Protein AF-A0A978SH98-F1 (afdb_monomer)

Mean predicted aligned error: 16.91 Å

Secondary structure (DSSP, 8-state):
--HHHHHHHHHHHHHHHHHHHHHHHHHS--S-GGG---TTHHHHHHHHHHHHHHHHHHS--SSHHHHHHHHTTSS-TTTTTTTGGG----TT---HHHHHHHHHHHHH-

Structure (mmCIF, N/CA/C/O backbone):
data_AF-A0A978SH98-F1
#
_entry.id   AF-A0A978SH98-F1
#
loop_
_atom_site.group_PDB
_atom_site.id
_atom_site.type_symbol
_atom_site.label_atom_id
_atom_site.label_alt_id
_atom_site.label_comp_id
_atom_site.label_asym_id
_atom_site.label_entity_id
_atom_site.label_seq_id
_atom_site.pdbx_PDB_ins_code
_atom_site.Cartn_x
_atom_site.Cartn_y
_atom_site.Cartn_z
_atom_site.occupancy
_atom_site.B_iso_or_equiv
_atom_site.auth_seq_id
_atom_site.auth_comp_id
_atom_site.auth_asym_id
_atom_site.auth_atom_id
_atom_site.pdbx_PDB_model_num
ATOM 1 N N . MET A 1 1 ? 19.059 23.020 -58.016 1.00 49.31 1 MET A N 1
ATOM 2 C CA . MET A 1 1 ? 18.322 21.840 -57.500 1.00 49.31 1 MET A CA 1
ATOM 3 C C . MET A 1 1 ? 19.280 20.790 -56.897 1.00 49.31 1 MET A C 1
ATOM 5 O O . MET A 1 1 ? 19.252 19.637 -57.291 1.00 49.31 1 MET A O 1
ATOM 9 N N . ARG A 1 2 ? 20.168 21.173 -55.959 1.00 54.75 2 ARG A N 1
ATOM 10 C CA . ARG A 1 2 ? 21.171 20.260 -55.347 1.00 54.75 2 ARG A CA 1
ATOM 11 C C . ARG A 1 2 ? 21.029 20.087 -53.826 1.00 54.75 2 ARG A C 1
ATOM 13 O O . ARG A 1 2 ? 21.481 19.083 -53.295 1.00 54.75 2 ARG A O 1
ATOM 20 N N . PHE A 1 3 ? 20.334 20.996 -53.139 1.00 53.91 3 PHE A N 1
ATOM 21 C CA . PHE A 1 3 ? 20.172 20.947 -51.679 1.00 53.91 3 PHE A CA 1
ATOM 22 C C . PHE A 1 3 ? 19.143 19.906 -51.198 1.00 53.91 3 PHE A C 1
ATOM 24 O O . PHE A 1 3 ? 19.323 19.310 -50.143 1.00 53.91 3 PHE A O 1
ATOM 31 N N . ILE A 1 4 ? 18.110 19.602 -51.995 1.00 57.31 4 ILE A N 1
ATOM 32 C CA . ILE A 1 4 ? 17.057 18.636 -51.620 1.00 57.31 4 ILE A CA 1
ATOM 33 C C . ILE A 1 4 ? 17.591 17.192 -51.541 1.00 57.31 4 ILE A C 1
ATOM 35 O O . ILE A 1 4 ? 17.134 16.414 -50.705 1.00 57.31 4 ILE A O 1
ATOM 39 N N . ASN A 1 5 ? 18.603 16.841 -52.345 1.00 57.75 5 ASN A N 1
ATOM 40 C CA . ASN A 1 5 ? 19.195 15.497 -52.340 1.00 57.75 5 ASN A CA 1
ATOM 41 C C . ASN A 1 5 ? 20.092 15.218 -51.124 1.00 57.75 5 ASN A C 1
ATOM 43 O O . ASN A 1 5 ? 20.242 14.058 -50.758 1.00 57.75 5 ASN A O 1
ATOM 47 N N . ILE A 1 6 ? 20.637 16.250 -50.470 1.00 59.84 6 ILE A N 1
ATOM 48 C CA . ILE A 1 6 ? 21.432 16.120 -49.232 1.00 59.84 6 ILE A CA 1
ATOM 49 C C . ILE A 1 6 ? 20.534 16.017 -47.989 1.00 59.84 6 ILE A C 1
ATOM 51 O O . ILE A 1 6 ? 20.902 15.385 -47.004 1.00 59.84 6 ILE A O 1
ATOM 55 N N . LEU A 1 7 ? 19.313 16.555 -48.039 1.00 64.06 7 LEU A N 1
ATOM 56 C CA . LEU A 1 7 ? 18.376 16.513 -46.909 1.00 64.06 7 LEU A CA 1
ATOM 57 C C . LEU A 1 7 ? 17.820 15.106 -46.626 1.00 64.06 7 LEU A C 1
ATOM 59 O O . LEU A 1 7 ? 17.454 14.811 -45.490 1.00 64.06 7 LEU A O 1
ATOM 63 N N . ARG A 1 8 ? 17.756 14.224 -47.633 1.00 71.12 8 ARG A N 1
ATOM 64 C CA . ARG A 1 8 ? 17.293 12.833 -47.469 1.00 71.12 8 ARG A CA 1
ATOM 65 C C . ARG A 1 8 ? 18.250 11.960 -46.641 1.00 71.12 8 ARG A C 1
ATOM 67 O O . ARG A 1 8 ? 17.778 11.391 -45.659 1.00 71.12 8 ARG A O 1
ATOM 74 N N . PRO A 1 9 ? 19.557 11.864 -46.952 1.00 78.75 9 PRO A N 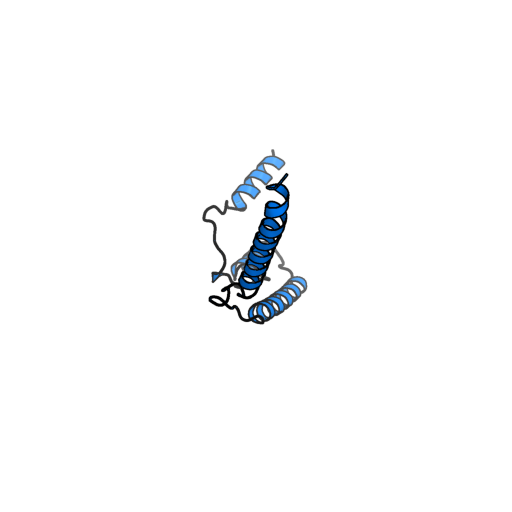1
ATOM 75 C CA . PRO A 1 9 ? 20.484 11.064 -46.150 1.00 78.75 9 PRO A CA 1
ATOM 76 C C . PRO A 1 9 ? 20.661 11.619 -44.730 1.00 78.75 9 PRO A C 1
ATOM 78 O O . PRO A 1 9 ? 20.731 10.842 -43.784 1.00 78.75 9 PRO A O 1
ATOM 81 N N . VAL A 1 10 ? 20.635 12.945 -44.547 1.00 85.06 10 VAL A N 1
ATOM 82 C CA . VAL A 1 10 ? 20.719 13.568 -43.212 1.00 85.06 10 VAL A CA 1
ATOM 83 C C . VAL A 1 10 ? 19.535 13.166 -42.326 1.00 85.06 10 VAL A C 1
ATOM 85 O O . VAL A 1 10 ? 19.728 12.827 -41.162 1.00 8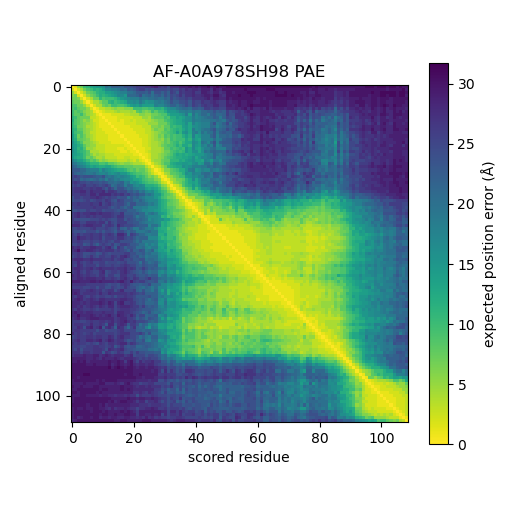5.06 10 VAL A O 1
ATOM 88 N N . ARG A 1 11 ? 18.311 13.127 -42.871 1.00 81.81 11 ARG A N 1
ATOM 89 C CA . ARG A 1 11 ? 17.131 12.655 -42.125 1.00 81.81 11 ARG A CA 1
ATOM 90 C C . ARG A 1 11 ? 17.256 11.191 -41.713 1.00 81.81 11 ARG A C 1
ATOM 92 O O . ARG A 1 11 ? 16.924 10.863 -40.581 1.00 81.81 11 ARG A O 1
ATOM 99 N N . VAL A 1 12 ? 17.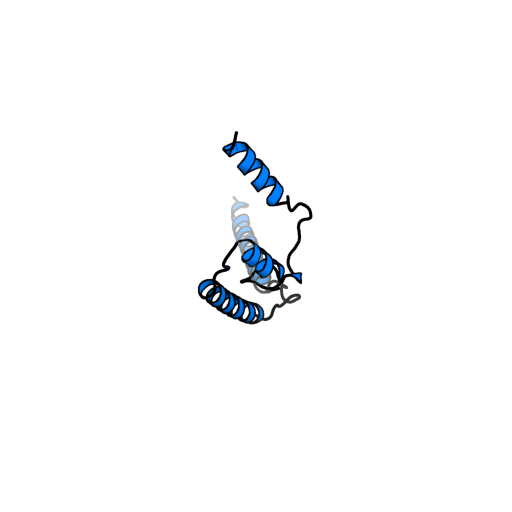754 10.331 -42.601 1.00 86.69 12 VAL A N 1
ATOM 100 C CA . VAL A 1 12 ? 17.963 8.906 -42.295 1.00 86.69 12 VAL A CA 1
ATOM 101 C C . VAL A 1 12 ? 18.996 8.731 -41.181 1.00 86.69 12 VAL A C 1
ATOM 103 O O . VAL A 1 12 ? 18.763 7.949 -40.264 1.00 86.69 12 VAL A O 1
ATOM 106 N N . LEU A 1 13 ? 20.088 9.502 -41.206 1.00 90.88 13 LEU A N 1
ATOM 107 C CA . LEU A 1 13 ? 21.103 9.476 -40.149 1.00 90.88 13 LEU A CA 1
ATOM 108 C C . LEU A 1 13 ? 20.544 9.918 -38.794 1.00 90.88 13 LEU A C 1
ATOM 110 O O . LEU A 1 13 ? 20.787 9.252 -37.793 1.00 90.88 13 LEU A O 1
ATOM 114 N N . ILE A 1 14 ? 19.758 10.997 -38.761 1.00 91.62 14 ILE A N 1
ATOM 115 C CA . ILE A 1 14 ? 19.129 11.481 -37.523 1.00 91.62 14 ILE A CA 1
ATOM 116 C C . ILE A 1 14 ? 18.169 10.428 -36.958 1.00 91.62 14 ILE A C 1
ATOM 118 O O . ILE A 1 14 ? 18.213 10.135 -35.766 1.00 91.62 14 ILE A O 1
ATOM 122 N N . VAL A 1 15 ? 17.334 9.823 -37.807 1.00 92.31 15 VAL A N 1
ATOM 123 C CA . VAL A 1 15 ? 16.395 8.774 -37.383 1.00 92.31 15 VAL A CA 1
ATOM 124 C C . VAL A 1 15 ? 17.145 7.555 -36.843 1.00 92.31 15 VAL A C 1
ATOM 126 O O . VAL A 1 15 ? 16.831 7.092 -35.751 1.00 92.31 15 VAL A O 1
ATOM 129 N N . ALA A 1 16 ? 18.178 7.079 -37.543 1.00 91.50 16 ALA A N 1
ATOM 130 C CA . ALA A 1 16 ? 18.996 5.955 -37.086 1.00 91.50 16 ALA A CA 1
ATOM 131 C C . ALA A 1 16 ? 19.687 6.245 -35.742 1.00 91.50 16 ALA A C 1
ATOM 133 O O . ALA A 1 16 ? 19.752 5.373 -34.872 1.00 91.50 16 ALA A O 1
ATOM 134 N N . PHE A 1 17 ? 20.149 7.482 -35.542 1.00 93.44 17 PHE A N 1
ATOM 135 C CA . PHE A 1 17 ? 20.777 7.911 -34.296 1.00 93.44 17 PHE A CA 1
ATOM 136 C C . PHE A 1 17 ? 19.780 7.924 -33.131 1.00 93.44 17 PHE A C 1
ATOM 138 O O . PHE A 1 17 ? 20.067 7.365 -32.074 1.00 93.44 17 PHE A O 1
ATOM 145 N N . ILE A 1 18 ? 18.576 8.466 -33.340 1.00 93.31 18 ILE A N 1
ATOM 146 C CA . ILE A 1 18 ? 17.502 8.454 -32.336 1.00 93.31 18 ILE A CA 1
ATOM 147 C C . ILE A 1 18 ? 17.087 7.017 -32.003 1.00 93.31 18 ILE A C 1
ATOM 149 O O . ILE A 1 18 ? 16.969 6.680 -30.828 1.00 93.31 18 ILE A O 1
ATOM 153 N N . CYS A 1 19 ? 16.917 6.147 -33.003 1.00 89.50 19 CYS A N 1
ATOM 154 C CA . CYS A 1 19 ? 16.589 4.737 -32.778 1.00 89.50 19 CYS A CA 1
ATOM 155 C C . CYS A 1 19 ? 17.668 4.020 -31.960 1.00 89.50 19 CYS A C 1
ATOM 157 O O . CYS A 1 19 ? 17.340 3.259 -31.054 1.00 89.50 19 CYS A O 1
ATOM 159 N N . THR A 1 20 ? 18.944 4.296 -32.238 1.00 89.00 20 THR A N 1
ATOM 160 C CA . THR A 1 20 ? 20.065 3.735 -31.469 1.00 89.00 20 THR A CA 1
ATOM 161 C C . THR A 1 20 ? 20.047 4.227 -30.025 1.00 89.00 20 THR A C 1
ATOM 163 O O . THR A 1 20 ? 20.174 3.418 -29.111 1.00 89.00 20 THR A O 1
ATOM 166 N N . ILE A 1 21 ? 19.829 5.529 -29.803 1.00 89.38 21 ILE A N 1
ATOM 167 C CA . ILE A 1 21 ? 19.704 6.091 -28.452 1.00 89.38 21 ILE A CA 1
ATOM 168 C C . ILE A 1 21 ? 18.554 5.418 -27.710 1.00 89.38 21 ILE A C 1
ATOM 170 O O . ILE A 1 21 ? 18.772 4.917 -26.615 1.00 89.38 21 ILE A O 1
ATOM 174 N N . LEU A 1 22 ? 17.366 5.341 -28.315 1.00 86.12 22 LEU A N 1
ATOM 175 C CA . LEU A 1 22 ? 16.203 4.704 -27.698 1.00 86.12 22 LEU A CA 1
ATOM 176 C C . LEU A 1 22 ? 16.475 3.234 -27.362 1.00 86.12 22 LEU A C 1
ATOM 178 O O . LEU A 1 22 ? 16.110 2.775 -26.283 1.00 86.12 22 LEU A O 1
ATOM 182 N N . PHE A 1 23 ? 17.138 2.492 -28.248 1.00 85.12 23 PHE A N 1
ATOM 183 C CA . PHE A 1 23 ? 17.494 1.098 -27.994 1.00 85.12 23 PHE A CA 1
ATOM 184 C C . PHE A 1 23 ? 18.447 0.960 -26.796 1.00 85.12 23 PHE A C 1
ATOM 186 O O . PHE A 1 23 ? 18.213 0.142 -25.909 1.00 85.12 23 PHE A O 1
ATOM 193 N N . VAL A 1 24 ? 19.472 1.814 -26.717 1.00 84.25 24 VAL A N 1
ATOM 194 C CA . VAL A 1 24 ? 20.430 1.821 -25.602 1.00 84.25 24 VAL A CA 1
ATOM 195 C C . VAL A 1 24 ? 19.760 2.265 -24.296 1.00 84.25 24 VAL A C 1
ATOM 197 O O . VAL A 1 24 ? 19.955 1.616 -23.269 1.00 84.25 24 VAL A O 1
ATOM 200 N N . THR A 1 25 ? 18.910 3.297 -24.311 1.00 79.44 25 THR A N 1
ATOM 201 C CA . THR A 1 25 ? 18.226 3.786 -23.100 1.00 79.44 25 THR A CA 1
ATOM 202 C C . THR A 1 25 ? 17.193 2.805 -22.552 1.00 79.44 25 THR A C 1
ATOM 204 O O . THR A 1 25 ? 16.963 2.801 -21.351 1.00 79.44 25 THR A O 1
ATOM 207 N N . ASN A 1 26 ? 16.586 1.960 -23.395 1.00 69.94 26 ASN A N 1
ATOM 208 C CA . ASN A 1 26 ? 15.666 0.905 -22.945 1.00 69.94 26 ASN A CA 1
ATOM 209 C C . ASN A 1 26 ? 16.392 -0.370 -22.474 1.00 69.94 26 ASN A C 1
ATOM 211 O O . ASN A 1 26 ? 15.776 -1.218 -21.835 1.00 69.94 26 ASN A O 1
ATOM 215 N N . SER A 1 27 ? 17.684 -0.523 -22.787 1.00 65.00 27 SER A N 1
ATOM 216 C CA . SER A 1 27 ? 18.480 -1.693 -22.384 1.00 65.00 27 SER A CA 1
ATOM 217 C C . SER A 1 27 ? 19.055 -1.595 -20.969 1.00 65.00 27 SER A C 1
ATOM 219 O O . SER A 1 27 ? 19.500 -2.599 -20.416 1.00 65.00 27 SER A O 1
ATOM 221 N N . LEU A 1 28 ? 19.023 -0.401 -20.369 1.00 67.75 28 LEU A N 1
ATOM 222 C CA . LEU A 1 28 ? 19.361 -0.205 -18.967 1.00 67.75 28 LEU A CA 1
ATOM 223 C C . LEU A 1 28 ? 18.067 -0.298 -18.149 1.00 67.75 28 LEU A C 1
ATOM 225 O O . LEU A 1 28 ? 17.247 0.621 -18.223 1.00 67.75 28 LEU A O 1
ATOM 229 N N . PRO A 1 29 ? 17.839 -1.384 -17.385 1.00 65.88 29 PRO A N 1
ATOM 230 C CA . PRO A 1 29 ? 16.733 -1.410 -16.441 1.00 65.88 29 PRO A CA 1
ATOM 231 C C . PRO A 1 29 ? 16.873 -0.213 -15.497 1.00 65.88 29 PRO A C 1
ATOM 233 O O . PRO A 1 29 ? 17.980 0.112 -15.062 1.00 65.88 29 PRO A O 1
ATOM 236 N N . ALA A 1 30 ? 15.757 0.457 -15.197 1.00 63.38 30 ALA A N 1
ATOM 237 C CA . ALA A 1 30 ? 15.737 1.501 -14.182 1.00 63.38 30 ALA A CA 1
ATOM 238 C C . ALA A 1 30 ? 16.416 0.952 -12.919 1.00 63.38 30 ALA A C 1
ATOM 240 O O . ALA A 1 30 ? 16.038 -0.117 -12.435 1.00 63.38 30 ALA A O 1
ATOM 241 N N . LEU A 1 31 ? 17.439 1.652 -12.418 1.00 61.34 31 LEU A N 1
ATOM 242 C CA . LEU A 1 31 ? 18.146 1.313 -11.182 1.00 61.34 31 LEU A CA 1
ATOM 243 C C . LEU A 1 31 ? 17.225 1.573 -9.975 1.00 61.34 31 LEU A C 1
ATOM 245 O O . LEU A 1 31 ? 17.482 2.433 -9.146 1.00 61.34 31 LEU A O 1
ATOM 249 N N . ALA A 1 32 ? 16.120 0.837 -9.899 1.00 57.06 32 ALA A N 1
ATOM 250 C CA . ALA A 1 32 ? 15.258 0.706 -8.732 1.00 57.06 32 ALA A CA 1
ATOM 251 C C . ALA A 1 32 ? 15.686 -0.504 -7.875 1.00 57.06 32 ALA A C 1
ATOM 253 O O . ALA A 1 32 ? 14.904 -1.032 -7.095 1.00 57.06 32 ALA A O 1
ATOM 254 N N . ASP A 1 33 ? 16.924 -0.982 -8.052 1.00 53.69 33 ASP A N 1
ATOM 255 C CA . ASP A 1 33 ? 17.474 -2.135 -7.330 1.00 53.69 33 ASP A CA 1
ATOM 256 C C . ASP A 1 33 ? 17.960 -1.766 -5.916 1.00 53.69 33 ASP A C 1
ATOM 258 O O . ASP A 1 33 ? 18.100 -2.615 -5.044 1.00 53.69 33 ASP A O 1
ATOM 262 N N . THR A 1 34 ? 18.180 -0.480 -5.635 1.00 56.75 34 THR A N 1
ATOM 263 C CA . THR A 1 34 ? 18.714 -0.045 -4.335 1.00 56.75 34 THR A CA 1
ATOM 264 C C . THR A 1 34 ? 17.719 -0.225 -3.179 1.00 56.75 34 THR A C 1
ATOM 266 O O . THR A 1 34 ? 18.131 -0.217 -2.025 1.00 56.75 34 THR A O 1
ATOM 269 N N . TYR A 1 35 ? 16.431 -0.432 -3.482 1.00 55.81 35 TYR A N 1
ATOM 270 C CA . TYR A 1 35 ? 15.363 -0.714 -2.518 1.00 55.81 35 TYR A CA 1
ATOM 271 C C . TYR A 1 35 ? 14.467 -1.849 -3.034 1.00 55.81 35 TYR A C 1
ATOM 273 O O . TYR A 1 35 ? 13.287 -1.651 -3.320 1.00 55.81 35 TYR A O 1
ATOM 281 N N . ARG A 1 36 ? 15.021 -3.055 -3.206 1.00 59.78 36 ARG A N 1
ATOM 282 C CA . ARG A 1 36 ? 14.188 -4.234 -3.476 1.00 59.78 36 ARG A CA 1
ATOM 283 C C . ARG A 1 36 ? 13.479 -4.676 -2.198 1.00 59.78 36 ARG A C 1
ATOM 285 O O . ARG A 1 36 ? 14.090 -5.322 -1.353 1.00 59.78 36 ARG A O 1
ATOM 292 N N . SER A 1 37 ? 12.190 -4.359 -2.074 1.00 65.25 37 SER A N 1
ATOM 293 C CA . SER A 1 37 ? 11.308 -5.133 -1.198 1.00 65.25 37 SER A CA 1
ATOM 294 C C . SER A 1 37 ? 11.227 -6.565 -1.723 1.00 65.25 37 SER A C 1
ATOM 296 O O . SER A 1 37 ? 11.281 -6.805 -2.938 1.00 65.25 37 SER A O 1
ATOM 298 N N . GLN A 1 38 ? 11.130 -7.544 -0.825 1.00 73.62 38 GLN A N 1
ATOM 299 C CA . GLN A 1 38 ? 10.903 -8.915 -1.271 1.00 73.62 38 GLN A CA 1
ATOM 300 C C . GLN A 1 38 ? 9.488 -8.988 -1.864 1.00 73.62 38 GLN A C 1
ATOM 302 O O . GLN A 1 38 ? 8.544 -8.547 -1.207 1.00 73.62 38 GLN A O 1
ATOM 307 N N . PRO A 1 39 ? 9.283 -9.565 -3.064 1.00 68.31 39 PRO A N 1
ATOM 308 C CA . PRO A 1 39 ? 7.953 -9.647 -3.681 1.00 68.31 39 PRO A CA 1
ATOM 309 C C . PRO A 1 39 ? 6.894 -10.313 -2.786 1.00 68.31 39 PRO A C 1
ATOM 311 O O . PRO A 1 39 ? 5.701 -10.078 -2.946 1.00 68.31 39 PRO A O 1
ATOM 314 N N . THR A 1 40 ? 7.340 -11.130 -1.833 1.00 73.12 40 THR A N 1
ATOM 315 C CA . THR A 1 40 ? 6.520 -11.876 -0.876 1.00 73.12 40 THR A CA 1
ATOM 316 C C . THR A 1 40 ? 6.221 -11.122 0.423 1.00 73.12 40 THR A C 1
ATOM 318 O O . THR A 1 40 ? 5.341 -11.550 1.167 1.00 73.12 40 THR A O 1
ATOM 321 N N . GLU A 1 41 ? 6.907 -10.012 0.725 1.00 69.44 41 GLU A N 1
ATOM 322 C CA . GLU A 1 41 ? 6.662 -9.235 1.956 1.00 69.44 41 GLU A CA 1
ATOM 323 C C . GLU A 1 41 ? 5.239 -8.665 1.982 1.00 69.44 41 GLU A C 1
ATOM 325 O O . GLU A 1 41 ? 4.547 -8.784 2.992 1.00 69.44 41 GLU A O 1
ATOM 330 N N . GLY A 1 42 ? 4.756 -8.139 0.851 1.00 70.31 42 GLY A N 1
ATOM 331 C CA . GLY A 1 42 ? 3.372 -7.672 0.736 1.00 70.31 42 GLY A CA 1
ATOM 332 C C . GLY A 1 42 ? 2.339 -8.805 0.804 1.00 70.31 42 GLY A C 1
ATOM 333 O O . GLY A 1 42 ? 1.252 -8.616 1.343 1.00 70.31 42 GLY A O 1
ATOM 334 N N . GLU A 1 43 ? 2.669 -10.002 0.305 1.00 79.38 43 GLU A N 1
ATOM 335 C CA . GLU A 1 43 ? 1.758 -11.157 0.324 1.00 79.38 43 GLU A CA 1
ATOM 336 C C . GLU A 1 43 ? 1.494 -11.649 1.754 1.00 79.38 43 GLU A C 1
ATOM 338 O O . GLU A 1 43 ? 0.347 -11.940 2.114 1.00 79.38 43 GLU A O 1
ATOM 343 N N . ALA A 1 44 ? 2.542 -11.707 2.583 1.00 75.94 44 ALA A N 1
ATOM 344 C CA . ALA A 1 44 ? 2.423 -12.096 3.984 1.00 75.94 44 ALA A CA 1
ATOM 345 C C . ALA A 1 44 ? 1.481 -11.148 4.745 1.00 75.94 44 ALA A C 1
ATOM 347 O O . ALA A 1 44 ? 0.526 -11.611 5.376 1.00 75.94 44 ALA A O 1
ATOM 348 N N . GLN A 1 45 ? 1.688 -9.834 4.597 1.00 76.88 45 GLN A N 1
ATOM 349 C CA . GLN A 1 45 ? 0.851 -8.807 5.227 1.00 76.88 45 GLN A CA 1
ATOM 350 C C . GLN A 1 45 ? -0.599 -8.841 4.715 1.00 76.88 45 GLN A C 1
ATOM 352 O O . GLN A 1 45 ? -1.548 -8.704 5.492 1.00 76.88 45 GLN A O 1
ATOM 357 N N . LEU A 1 46 ? -0.805 -9.091 3.417 1.00 83.44 46 LEU A N 1
ATOM 358 C CA . LEU A 1 46 ? -2.144 -9.162 2.828 1.00 83.44 46 LEU A CA 1
ATOM 359 C C . LEU A 1 46 ? -2.947 -10.353 3.366 1.00 83.44 46 LEU A C 1
ATOM 361 O O . LEU A 1 46 ? -4.138 -10.233 3.664 1.00 83.44 46 LEU A O 1
ATOM 365 N N . LYS A 1 47 ? -2.296 -11.509 3.530 1.00 87.00 47 LYS A N 1
ATOM 366 C CA . LYS A 1 47 ? -2.931 -12.716 4.073 1.00 87.00 47 LYS A CA 1
ATOM 367 C C . LYS A 1 47 ? -3.316 -12.550 5.540 1.00 87.00 47 LYS A C 1
ATOM 369 O O . LYS A 1 47 ? -4.354 -13.061 5.966 1.00 87.00 47 LYS A O 1
ATOM 374 N N . GLU A 1 48 ? -2.494 -11.845 6.307 1.00 85.56 48 GLU A N 1
ATOM 375 C CA . GLU A 1 48 ? -2.792 -11.494 7.693 1.00 85.56 48 GLU A CA 1
ATOM 376 C C . GLU A 1 48 ? -3.950 -10.495 7.791 1.00 85.56 48 GLU A C 1
ATOM 378 O O . GLU A 1 48 ? -4.925 -10.768 8.493 1.00 85.56 48 GLU A O 1
ATOM 383 N N . THR A 1 49 ? -3.922 -9.429 6.989 1.00 86.06 49 THR A N 1
ATOM 384 C CA . THR A 1 49 ? -5.018 -8.449 6.878 1.00 86.06 49 THR A CA 1
ATOM 385 C C . THR A 1 49 ? -6.345 -9.127 6.525 1.00 86.06 49 THR A C 1
ATOM 387 O O . THR A 1 49 ? -7.382 -8.839 7.128 1.00 86.06 49 THR A O 1
ATOM 390 N N . TYR A 1 50 ? -6.333 -10.082 5.587 1.00 87.00 50 TYR A N 1
ATOM 391 C CA . TYR A 1 50 ? -7.522 -10.859 5.224 1.00 87.00 50 TYR A CA 1
ATOM 392 C C . TYR A 1 50 ? -8.050 -11.690 6.403 1.00 87.00 50 TYR A C 1
ATOM 394 O O . TYR A 1 50 ? -9.249 -11.696 6.681 1.00 87.00 50 TYR A O 1
ATOM 402 N N . ARG A 1 51 ? -7.161 -12.367 7.142 1.00 88.25 51 ARG A N 1
ATOM 403 C CA . ARG A 1 51 ? -7.543 -13.135 8.339 1.00 88.25 51 ARG A CA 1
ATOM 404 C C . ARG A 1 51 ? -8.120 -12.244 9.435 1.00 88.25 51 ARG A C 1
ATOM 406 O O . ARG A 1 51 ? -9.088 -12.645 10.077 1.00 88.25 51 ARG A O 1
ATOM 413 N N . ASN A 1 52 ? -7.546 -11.065 9.656 1.00 86.88 52 ASN A N 1
ATOM 414 C CA . ASN A 1 52 ? -8.042 -10.113 10.648 1.00 86.88 52 ASN A CA 1
ATOM 415 C C . ASN A 1 52 ? -9.394 -9.527 10.229 1.00 86.88 52 ASN A C 1
ATOM 417 O O . ASN A 1 52 ? -10.302 -9.482 11.051 1.00 86.88 52 ASN A O 1
ATOM 421 N N . SER A 1 53 ? -9.576 -9.217 8.941 1.00 87.81 53 SER A N 1
ATOM 422 C CA . SER A 1 53 ? -10.873 -8.802 8.382 1.00 87.81 53 SER A CA 1
ATOM 423 C C . SER A 1 53 ? -11.968 -9.826 8.675 1.00 87.81 53 SER A C 1
ATOM 425 O O . SER A 1 53 ? -13.028 -9.478 9.191 1.00 87.81 53 SER A O 1
ATOM 427 N N . GLU A 1 54 ? -11.692 -11.102 8.401 1.00 91.06 54 GLU A N 1
ATOM 428 C CA . GLU A 1 54 ? -12.632 -12.193 8.659 1.00 91.06 54 GLU A CA 1
ATOM 429 C C . GLU A 1 54 ? -12.956 -12.319 10.158 1.00 91.06 54 GLU A C 1
ATOM 431 O O . GLU A 1 54 ? -14.118 -12.461 10.538 1.00 91.06 54 GLU A O 1
ATOM 436 N N . ARG A 1 55 ? -11.953 -12.194 11.039 1.00 87.06 55 ARG A N 1
ATOM 437 C CA . ARG A 1 55 ? -12.168 -12.219 12.498 1.00 87.06 55 ARG A CA 1
ATOM 438 C C . ARG A 1 55 ? -13.032 -11.060 12.984 1.00 87.06 55 ARG A C 1
ATOM 440 O O . ARG A 1 55 ? -13.899 -11.293 13.826 1.00 87.06 55 ARG A O 1
ATOM 447 N N . THR A 1 56 ? -12.810 -9.851 12.472 1.00 87.25 56 THR A N 1
ATOM 448 C CA . THR A 1 56 ? -13.600 -8.660 12.816 1.00 87.25 56 THR A CA 1
ATOM 449 C C . THR A 1 56 ? -15.038 -8.789 12.329 1.00 87.25 56 THR A C 1
ATOM 451 O O . THR A 1 56 ? -15.960 -8.437 13.060 1.00 87.25 56 THR A O 1
ATOM 454 N N . LEU A 1 57 ? -15.257 -9.361 11.140 1.00 88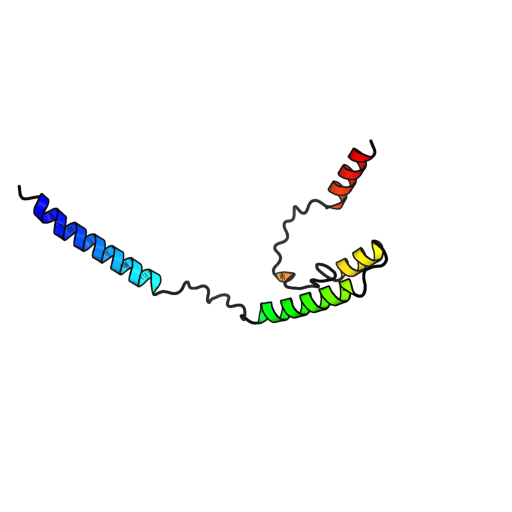.38 57 LEU A N 1
ATOM 455 C CA . LEU A 1 57 ? -16.604 -9.652 10.638 1.00 88.38 57 LEU A CA 1
ATOM 456 C C . LEU A 1 57 ? -17.333 -10.689 11.501 1.00 88.38 57 LEU A C 1
ATOM 458 O O . LEU A 1 57 ? -18.524 -10.537 11.766 1.00 88.38 57 LEU A O 1
ATOM 462 N N . GLN A 1 58 ? -16.626 -11.722 11.963 1.00 92.00 58 GLN A N 1
ATOM 463 C CA . GLN A 1 58 ? -17.195 -12.752 12.839 1.00 92.00 58 GLN A CA 1
ATOM 464 C C . GLN A 1 58 ? -17.433 -12.255 14.270 1.00 92.00 58 GLN A C 1
ATOM 466 O O . GLN A 1 58 ? -18.339 -12.739 14.947 1.00 92.00 58 GLN A O 1
ATOM 471 N N . ASN A 1 59 ? -16.635 -11.296 14.737 1.00 89.44 59 ASN A N 1
ATOM 472 C CA . ASN A 1 59 ? -16.706 -10.750 16.090 1.00 89.44 59 ASN A CA 1
ATOM 473 C C . ASN A 1 59 ? -16.780 -9.221 16.047 1.00 89.44 59 ASN A C 1
ATOM 475 O O . ASN A 1 59 ? -15.840 -8.564 16.502 1.00 89.44 59 ASN A O 1
ATOM 479 N N . PRO A 1 60 ? -17.874 -8.635 15.534 1.00 86.75 60 PRO A N 1
ATOM 480 C CA . PRO A 1 60 ? -17.989 -7.189 15.445 1.00 86.75 60 PRO A CA 1
ATOM 481 C C . PRO A 1 60 ? -17.909 -6.551 16.843 1.00 86.75 60 PRO A C 1
ATOM 483 O O . PRO A 1 60 ? -18.368 -7.151 17.825 1.00 86.75 60 PRO A O 1
ATOM 486 N N . PRO A 1 61 ? -17.322 -5.347 16.970 1.00 86.44 61 PRO A N 1
ATOM 487 C CA . PRO A 1 61 ? -17.308 -4.624 18.235 1.00 86.44 61 PRO A CA 1
ATOM 488 C C . PRO A 1 61 ? -18.743 -4.341 18.693 1.00 86.44 61 PRO A C 1
ATOM 490 O O . PRO A 1 61 ? -19.605 -3.975 17.891 1.00 86.44 61 PRO A O 1
ATOM 493 N N . LYS A 1 62 ? -19.007 -4.515 19.990 1.00 87.12 62 LYS A N 1
ATOM 494 C CA . LYS A 1 62 ? -20.357 -4.376 20.557 1.00 87.12 62 LYS A CA 1
ATOM 495 C C . LYS A 1 62 ? -20.787 -2.921 20.681 1.00 87.12 62 LYS A C 1
ATOM 497 O O . LYS A 1 62 ? -21.980 -2.631 20.649 1.00 87.12 62 LYS A O 1
ATOM 502 N N . ASP A 1 63 ? -19.828 -2.015 20.841 1.00 89.75 63 ASP A N 1
ATOM 503 C CA . ASP A 1 63 ? -20.057 -0.581 20.941 1.00 89.75 63 ASP A CA 1
ATOM 504 C C . ASP A 1 63 ? -18.878 0.232 20.373 1.00 89.75 63 ASP A C 1
ATOM 506 O O . ASP A 1 63 ? -17.820 -0.293 20.012 1.00 89.75 63 ASP A O 1
ATOM 510 N N . LEU A 1 64 ? -19.067 1.552 20.292 1.00 86.56 64 LEU A N 1
ATOM 511 C CA . LEU A 1 64 ? -18.051 2.482 19.789 1.00 86.56 64 LEU A CA 1
ATOM 512 C C . LEU A 1 64 ? -16.787 2.512 20.659 1.00 86.56 64 LEU A C 1
ATOM 514 O O . LEU A 1 64 ? -15.705 2.814 20.160 1.00 86.56 64 LEU A O 1
ATOM 518 N N . LYS A 1 65 ? -16.908 2.212 21.957 1.00 86.62 65 LYS A N 1
ATOM 519 C CA . LYS A 1 65 ? -15.776 2.213 22.888 1.00 86.62 65 LYS A CA 1
ATOM 520 C C . LYS A 1 65 ? -14.877 1.008 22.632 1.00 86.62 65 LYS A C 1
ATOM 522 O O . LYS A 1 65 ? -13.656 1.145 22.636 1.00 86.62 65 LYS A O 1
ATOM 527 N N . GLU A 1 66 ? -15.471 -0.150 22.385 1.00 85.50 66 GLU A N 1
ATOM 528 C CA . GLU A 1 66 ? -14.781 -1.367 21.989 1.00 85.50 66 GLU A CA 1
ATOM 529 C C . GLU A 1 66 ? -14.137 -1.202 20.610 1.00 85.50 66 GLU A C 1
ATOM 531 O O . GLU A 1 66 ? -12.956 -1.510 20.468 1.00 85.50 66 GLU A O 1
ATOM 536 N N . ALA A 1 67 ? -14.846 -0.618 19.638 1.00 84.62 67 ALA A N 1
ATOM 537 C CA . ALA A 1 67 ? -14.286 -0.316 18.318 1.00 84.62 67 ALA A CA 1
ATOM 538 C C . ALA A 1 67 ? -13.066 0.623 18.402 1.00 84.62 67 ALA A C 1
ATOM 540 O O . ALA A 1 67 ? -12.034 0.368 17.777 1.00 84.62 67 ALA A O 1
ATOM 541 N N . ALA A 1 68 ? -13.151 1.681 19.219 1.00 83.62 68 ALA A N 1
ATOM 542 C CA . ALA A 1 68 ? -12.042 2.605 19.448 1.00 83.62 68 ALA A CA 1
ATOM 543 C C . ALA A 1 68 ? -10.864 1.927 20.161 1.00 83.62 68 ALA A C 1
ATOM 545 O O . ALA A 1 68 ? -9.713 2.167 19.808 1.00 83.62 68 ALA A O 1
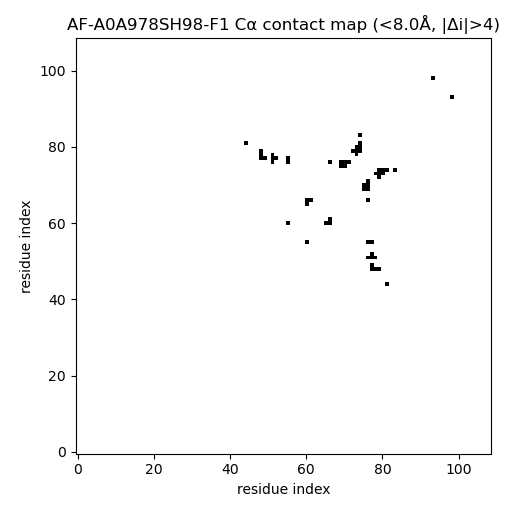ATOM 546 N N . LYS A 1 69 ? -11.137 1.050 21.137 1.00 86.62 69 LYS A N 1
ATOM 547 C CA . LYS A 1 69 ? -10.093 0.288 21.831 1.00 86.62 69 LYS A CA 1
ATOM 548 C C . LYS A 1 69 ? -9.342 -0.630 20.865 1.00 86.62 69 LYS A C 1
ATOM 550 O O . LYS A 1 69 ? -8.122 -0.565 20.834 1.00 86.62 69 LYS A O 1
ATOM 555 N N . ARG A 1 70 ? -10.062 -1.427 20.070 1.00 84.62 70 ARG A N 1
ATOM 556 C CA . ARG A 1 70 ? -9.469 -2.347 19.083 1.00 84.62 70 ARG A CA 1
ATOM 557 C C . ARG A 1 70 ? -8.703 -1.605 17.990 1.00 84.62 70 ARG A C 1
ATOM 559 O O . ARG A 1 70 ? -7.664 -2.067 17.543 1.00 84.62 70 ARG A O 1
ATOM 566 N N . SER A 1 71 ? -9.181 -0.425 17.597 1.00 83.31 71 SER A N 1
ATOM 567 C CA . SER A 1 71 ? -8.482 0.409 16.615 1.00 83.31 71 SER A CA 1
ATOM 568 C C . SER A 1 71 ? -7.203 1.048 17.162 1.00 83.31 71 SER A C 1
ATOM 570 O O . SER A 1 71 ? -6.305 1.306 16.379 1.00 83.31 71 SER A O 1
ATOM 572 N N . ASN A 1 72 ? -7.097 1.280 18.477 1.00 83.00 72 ASN A N 1
ATOM 573 C CA . ASN A 1 72 ? -5.906 1.863 19.111 1.00 83.00 72 ASN A CA 1
ATOM 574 C C . ASN A 1 72 ? -4.746 0.869 19.302 1.00 83.00 72 ASN A C 1
ATOM 576 O O . ASN A 1 72 ? -3.669 1.280 19.726 1.00 83.00 72 ASN A O 1
ATOM 580 N N . GLU A 1 73 ? -4.947 -0.422 19.031 1.00 81.56 73 GLU A N 1
ATOM 581 C CA . GLU A 1 73 ? -3.889 -1.444 19.104 1.00 81.56 73 GLU A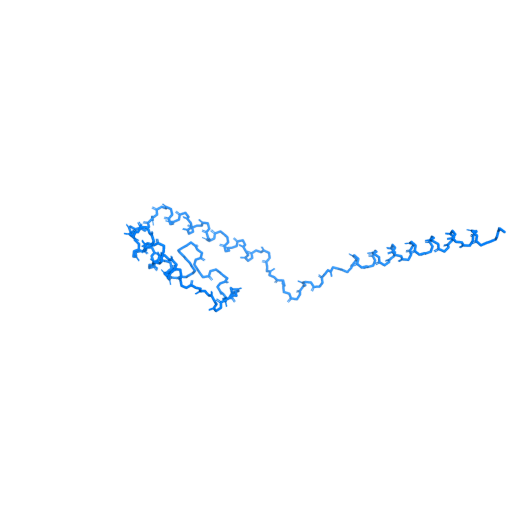 CA 1
ATOM 582 C C . GLU A 1 73 ? -2.958 -1.416 17.870 1.00 81.56 73 GLU A C 1
ATOM 584 O O . GLU A 1 73 ? -1.970 -2.143 17.829 1.00 81.56 73 GLU A O 1
ATOM 589 N N . GLY A 1 74 ? -3.236 -0.546 16.890 1.00 81.62 74 GLY A N 1
ATOM 590 C CA . GLY A 1 74 ? -2.448 -0.333 15.675 1.00 81.62 74 GLY A CA 1
ATOM 591 C C . GLY A 1 74 ? -3.028 0.807 14.827 1.00 81.62 74 GLY A C 1
ATOM 592 O O . GLY A 1 74 ? -3.585 1.764 15.358 1.00 81.62 74 GLY A O 1
ATOM 593 N N . LEU A 1 75 ? -2.926 0.705 13.502 1.00 81.69 75 LEU A N 1
ATOM 594 C CA . LEU A 1 75 ? -3.598 1.584 12.538 1.00 81.69 75 LEU A CA 1
ATOM 595 C C . LEU A 1 75 ? -5.119 1.404 12.557 1.00 81.69 75 LEU A C 1
ATOM 597 O O . LEU A 1 75 ? -5.867 2.367 12.391 1.00 81.69 75 LEU A O 1
ATOM 601 N N . ASN A 1 76 ? -5.575 0.159 12.709 1.00 83.50 76 ASN A N 1
ATOM 602 C CA . ASN A 1 76 ? -6.945 -0.234 13.038 1.00 83.50 76 ASN A CA 1
ATOM 603 C C . ASN A 1 76 ? -6.992 -1.738 13.374 1.00 83.50 76 ASN A C 1
ATOM 605 O O . ASN A 1 76 ? -5.987 -2.437 13.258 1.00 83.50 76 ASN A O 1
ATOM 609 N N . GLU A 1 77 ? -8.178 -2.244 13.725 1.00 82.44 77 GLU A N 1
ATOM 610 C CA . GLU A 1 77 ? -8.403 -3.657 14.077 1.00 82.44 77 GLU A CA 1
ATOM 611 C C . GLU A 1 77 ? -8.007 -4.650 12.963 1.00 82.44 77 GLU A C 1
ATOM 613 O O . GLU A 1 77 ? -7.603 -5.775 13.244 1.00 82.44 77 GLU A O 1
ATOM 618 N N . VAL A 1 78 ? -8.111 -4.245 11.695 1.00 86.56 78 VAL A N 1
ATOM 619 C CA . VAL A 1 78 ? -7.858 -5.111 10.535 1.00 86.56 78 VAL A CA 1
ATOM 620 C C . VAL A 1 78 ? -6.397 -5.052 10.085 1.00 86.56 78 VAL A C 1
ATOM 622 O O . VAL A 1 78 ? -5.797 -6.088 9.798 1.00 86.56 78 VAL A O 1
ATOM 625 N N . GLN A 1 79 ? -5.833 -3.846 10.014 1.00 80.62 79 GLN A N 1
ATOM 626 C CA . GLN A 1 79 ? -4.490 -3.585 9.490 1.00 80.62 79 GLN A CA 1
ATOM 627 C C . GLN A 1 79 ? -3.391 -3.767 10.541 1.00 80.62 79 GLN A C 1
ATOM 629 O O . GLN A 1 79 ? -2.244 -3.974 10.162 1.00 80.62 79 GLN A O 1
ATOM 634 N N . GLY A 1 80 ? -3.710 -3.725 11.840 1.00 83.25 80 GLY A N 1
ATOM 635 C CA . GLY A 1 80 ? -2.693 -3.841 12.887 1.00 83.25 80 GLY A CA 1
ATOM 636 C C . GLY A 1 80 ? -1.608 -2.773 12.728 1.00 83.25 80 GLY A C 1
ATOM 637 O O . GLY A 1 80 ? -1.922 -1.614 12.474 1.00 83.25 80 GLY A O 1
ATOM 638 N N . ASP A 1 81 ? -0.342 -3.150 12.853 1.00 79.88 81 ASP A N 1
ATOM 639 C CA . ASP A 1 81 ? 0.838 -2.291 12.686 1.00 79.88 81 ASP A CA 1
ATOM 640 C C . ASP A 1 81 ? 1.477 -2.380 11.286 1.00 79.88 81 ASP A C 1
ATOM 642 O O . ASP A 1 81 ? 2.600 -1.910 11.093 1.00 79.88 81 ASP A O 1
ATOM 646 N N . ALA A 1 82 ? 0.771 -2.959 10.307 1.00 78.00 82 ALA A N 1
ATOM 647 C CA . ALA A 1 82 ? 1.286 -3.187 8.960 1.00 78.00 82 ALA A CA 1
ATOM 648 C C . ALA A 1 82 ? 1.868 -1.906 8.340 1.00 78.00 82 ALA A C 1
ATOM 650 O O . ALA A 1 82 ? 1.151 -0.927 8.124 1.00 78.00 82 ALA A O 1
ATOM 651 N N . ASP A 1 83 ? 3.175 -1.937 8.055 1.00 76.00 83 ASP A N 1
ATOM 652 C CA . ASP A 1 83 ? 3.942 -0.854 7.432 1.00 76.00 83 ASP A CA 1
ATOM 653 C C . ASP A 1 83 ? 3.749 0.526 8.113 1.00 76.00 83 ASP A C 1
ATOM 655 O O . ASP A 1 83 ? 3.870 1.576 7.472 1.00 76.00 83 ASP A O 1
ATOM 659 N N . ILE A 1 84 ? 3.477 0.548 9.428 1.00 76.25 84 ILE A N 1
ATOM 660 C CA . ILE A 1 84 ? 3.305 1.786 10.211 1.00 76.25 84 ILE A CA 1
ATOM 661 C C . ILE A 1 84 ? 4.548 2.684 10.162 1.00 76.25 84 ILE A C 1
ATOM 663 O O . ILE A 1 84 ? 4.442 3.910 10.206 1.00 76.25 84 ILE A O 1
ATOM 667 N N . ASP A 1 85 ? 5.723 2.073 10.029 1.00 74.56 85 ASP A N 1
ATOM 668 C CA . ASP A 1 85 ? 7.030 2.710 9.882 1.00 74.56 85 ASP A CA 1
ATOM 669 C C . ASP A 1 85 ? 7.236 3.353 8.503 1.00 74.56 85 ASP A C 1
ATOM 671 O O . ASP A 1 85 ? 8.091 4.226 8.348 1.00 74.56 85 ASP A O 1
ATOM 675 N N . LYS A 1 86 ? 6.429 2.967 7.509 1.00 74.69 86 LYS A N 1
ATOM 676 C CA . LYS A 1 86 ? 6.452 3.517 6.146 1.00 74.69 86 LYS A CA 1
ATOM 677 C C . LYS A 1 86 ? 5.380 4.579 5.914 1.00 74.69 86 LYS A C 1
ATOM 679 O O . LYS A 1 86 ? 5.319 5.160 4.829 1.00 74.69 86 LYS A O 1
ATOM 684 N N . MET A 1 87 ? 4.527 4.842 6.903 1.00 68.75 87 MET A N 1
ATOM 685 C CA . MET A 1 87 ? 3.502 5.873 6.795 1.00 68.75 87 MET A CA 1
ATOM 686 C C . MET A 1 87 ? 4.103 7.264 6.989 1.00 68.75 87 MET A C 1
ATOM 688 O O . MET A 1 87 ? 4.600 7.612 8.058 1.00 68.75 87 MET A O 1
ATOM 692 N N . GLU A 1 88 ? 4.001 8.099 5.957 1.00 68.50 88 GLU A N 1
ATOM 693 C CA . GLU A 1 88 ? 4.346 9.512 6.068 1.00 68.50 88 GLU A CA 1
ATOM 694 C C . GLU A 1 88 ? 3.194 10.262 6.760 1.00 68.50 88 GLU A C 1
ATOM 696 O O . GLU A 1 88 ? 2.141 10.533 6.174 1.00 68.50 88 GLU A O 1
ATOM 701 N N . TYR A 1 89 ? 3.367 10.574 8.045 1.00 61.88 89 TYR A N 1
ATOM 702 C CA . TYR A 1 89 ? 2.387 11.353 8.794 1.00 61.88 89 TYR A CA 1
ATOM 703 C C . TYR A 1 89 ? 2.495 12.836 8.426 1.00 61.88 89 TYR A C 1
ATOM 705 O O . TYR A 1 89 ? 3.443 13.529 8.785 1.00 61.88 89 TYR A O 1
ATOM 713 N N . SER A 1 90 ? 1.473 13.355 7.748 1.00 53.97 90 SER A N 1
ATOM 714 C CA . SER A 1 90 ? 1.268 14.799 7.628 1.00 53.97 90 SER A CA 1
ATOM 715 C C . SER A 1 90 ? 0.853 15.365 8.991 1.00 53.97 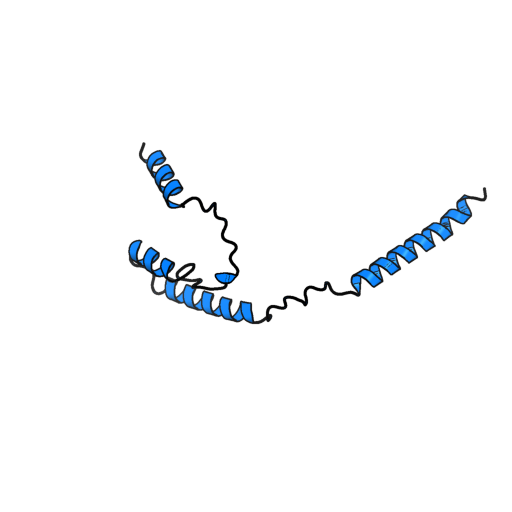90 SER A C 1
ATOM 717 O O . SER A 1 90 ? -0.235 15.060 9.481 1.00 53.97 90 SER A O 1
ATOM 719 N N . GLU A 1 91 ? 1.669 16.249 9.581 1.00 56.75 91 GLU A N 1
ATOM 720 C CA . GLU A 1 91 ? 1.363 17.012 10.815 1.00 56.75 91 GLU A CA 1
ATOM 721 C C . GLU A 1 91 ? 0.030 17.789 10.755 1.00 56.75 91 GLU A C 1
ATOM 723 O O . GLU A 1 91 ? -0.468 18.275 11.768 1.00 56.75 91 GLU A O 1
ATOM 728 N N . LYS A 1 92 ? -0.593 17.904 9.575 1.00 50.16 92 LYS A N 1
ATOM 729 C CA . LYS A 1 92 ? -1.877 18.585 9.360 1.00 50.16 92 LYS A CA 1
ATOM 730 C C . LYS A 1 92 ? -3.072 17.633 9.375 1.00 50.16 92 LYS A C 1
ATOM 732 O O . LYS A 1 92 ? -4.082 17.902 8.717 1.00 50.16 92 LYS A O 1
ATOM 737 N N . GLY A 1 93 ? -2.984 16.532 10.117 1.00 51.22 93 GLY A N 1
ATOM 738 C CA . GLY A 1 93 ? -4.132 15.702 10.461 1.00 51.22 93 GLY A CA 1
ATOM 739 C C . GLY A 1 93 ? -5.124 16.503 11.302 1.00 51.22 93 GLY A C 1
ATOM 740 O O . GLY A 1 93 ? -5.090 16.454 12.525 1.00 51.22 93 GLY A O 1
ATOM 741 N N . VAL A 1 94 ? -5.997 17.278 10.651 1.00 52.38 94 VAL A N 1
ATOM 742 C CA . VAL A 1 94 ? -7.153 17.906 11.300 1.00 52.38 94 VAL A CA 1
ATOM 743 C C . VAL A 1 94 ? -7.873 16.812 12.075 1.00 52.38 94 VAL A C 1
ATOM 745 O O . VAL A 1 94 ? -8.315 15.835 11.466 1.00 52.38 94 VAL A O 1
ATOM 748 N N . ALA A 1 95 ? -7.975 16.973 13.397 1.00 57.81 95 ALA A N 1
ATOM 749 C CA . ALA A 1 95 ? -8.676 16.036 14.254 1.00 57.81 95 ALA A CA 1
ATOM 750 C C . ALA A 1 95 ? -10.068 15.803 13.659 1.00 57.81 95 ALA A C 1
ATOM 752 O O . ALA A 1 95 ? -10.893 16.713 13.577 1.00 57.81 95 ALA A O 1
ATOM 753 N N . ILE A 1 96 ? -10.320 14.578 13.197 1.00 59.12 96 ILE A N 1
ATOM 754 C CA . ILE A 1 96 ? -11.607 14.172 12.613 1.00 59.12 96 ILE A CA 1
ATOM 755 C C . ILE A 1 96 ? -12.753 14.527 13.577 1.00 59.12 96 ILE A C 1
ATOM 757 O O . ILE A 1 96 ? -13.839 14.904 13.141 1.00 59.12 96 ILE A O 1
ATOM 761 N N . LYS A 1 97 ? -12.461 14.521 14.883 1.00 57.44 97 LYS A N 1
ATOM 762 C CA . LYS A 1 97 ? -13.328 14.996 15.960 1.00 57.44 97 LYS A CA 1
ATOM 763 C C . LYS A 1 97 ? -13.865 16.417 15.731 1.00 57.44 97 LYS A C 1
ATOM 765 O O . LYS A 1 97 ? -15.075 16.594 15.774 1.00 57.44 97 LYS A O 1
ATOM 770 N N . ASP A 1 98 ? -13.017 17.384 15.383 1.00 60.09 9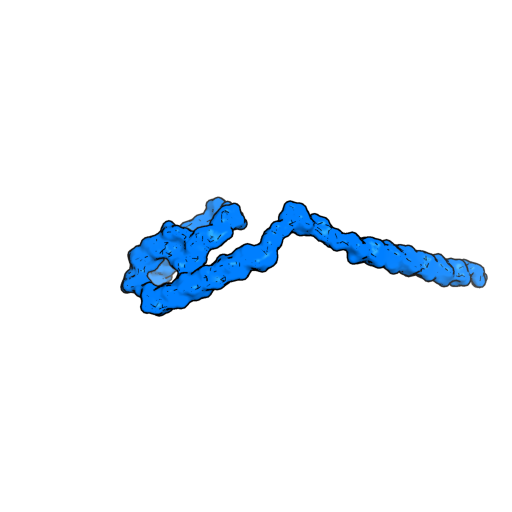8 ASP A N 1
ATOM 771 C CA . ASP A 1 98 ? -13.420 18.787 15.182 1.00 60.09 98 ASP A CA 1
ATOM 772 C C . ASP A 1 98 ? -14.327 18.955 13.955 1.00 60.09 98 ASP A C 1
ATOM 774 O O . ASP A 1 98 ? -15.195 19.830 13.911 1.00 60.09 98 ASP A O 1
ATOM 778 N N . LYS A 1 99 ? -14.139 18.109 12.933 1.00 65.00 99 LYS A N 1
ATOM 779 C CA . LYS A 1 99 ? -15.018 18.076 11.756 1.00 65.00 99 LYS A CA 1
ATOM 780 C C . LYS A 1 99 ? -16.365 17.434 12.074 1.00 65.00 99 LYS A C 1
ATOM 782 O O . LYS A 1 99 ? -17.384 17.932 11.601 1.00 65.00 99 LYS A O 1
ATOM 787 N N . ILE A 1 100 ? -16.372 16.361 12.865 1.00 74.88 100 ILE A N 1
ATOM 788 C CA . ILE A 1 100 ? -17.598 15.680 13.298 1.00 74.88 100 ILE A CA 1
ATOM 789 C C . ILE A 1 100 ? -18.416 16.585 14.227 1.00 74.88 100 ILE A C 1
ATOM 791 O O . ILE A 1 100 ? -19.622 16.702 14.038 1.00 74.88 100 ILE A O 1
ATOM 795 N N . GLU A 1 101 ? -17.775 17.278 15.168 1.00 72.75 101 GLU A N 1
ATOM 796 C CA . GLU A 1 101 ? -18.439 18.188 16.109 1.00 72.75 101 GLU A CA 1
ATOM 797 C C . GLU A 1 101 ? -19.095 19.372 15.382 1.00 72.75 101 GLU A C 1
ATOM 799 O O . GLU A 1 101 ? -20.281 19.639 15.575 1.00 72.75 101 GLU A O 1
ATOM 804 N N . LYS A 1 102 ? -18.385 19.991 14.428 1.00 74.44 102 LYS A N 1
ATOM 805 C CA . LYS A 1 102 ? -18.954 21.038 13.560 1.00 74.44 102 LYS A CA 1
ATOM 806 C C . LYS A 1 102 ? -20.098 20.540 12.677 1.00 74.44 102 LYS A C 1
ATOM 808 O O . LYS A 1 102 ? -21.032 21.292 12.402 1.00 74.44 102 LYS A O 1
ATOM 813 N N . ALA A 1 103 ? -20.022 19.300 12.194 1.00 81.44 103 ALA A N 1
ATOM 814 C CA . ALA A 1 103 ? -21.087 18.710 11.390 1.00 81.44 103 ALA A CA 1
ATOM 815 C C . ALA A 1 103 ? -22.343 18.440 12.233 1.00 81.44 103 ALA A C 1
ATOM 817 O O . ALA A 1 103 ? -23.442 18.772 11.789 1.00 81.44 103 ALA A O 1
ATOM 818 N N . LEU A 1 104 ? -22.186 17.911 13.452 1.00 82.62 104 LEU A N 1
ATOM 819 C CA . LEU A 1 104 ? -23.296 17.710 14.387 1.00 82.62 104 LEU A CA 1
ATOM 820 C C . LEU A 1 104 ? -23.951 19.036 14.786 1.00 82.62 104 LEU A C 1
ATOM 822 O O . LEU A 1 104 ? -25.179 19.132 14.782 1.00 82.62 104 LEU A O 1
ATOM 826 N N . GLU A 1 105 ? -23.161 20.069 15.083 1.00 82.88 105 GLU A N 1
ATOM 827 C CA . GLU A 1 105 ? -23.697 21.378 15.472 1.00 82.88 105 GLU A CA 1
ATOM 828 C C . GLU A 1 105 ? -24.536 22.011 14.348 1.00 82.88 105 GLU A C 1
ATOM 830 O O . GLU A 1 105 ? -25.563 22.628 14.614 1.00 82.88 105 GLU A O 1
ATOM 835 N N . LYS A 1 106 ? -24.145 21.806 13.084 1.00 81.12 106 LYS A N 1
ATOM 836 C CA . LYS A 1 106 ? -24.850 22.336 11.905 1.00 81.12 106 LYS A CA 1
ATOM 837 C C . LYS A 1 106 ? -26.168 21.621 11.584 1.00 81.12 106 LYS A C 1
ATOM 839 O O . LYS A 1 106 ? -27.004 22.200 10.906 1.00 81.12 106 LYS A O 1
ATOM 844 N N . VAL A 1 107 ? -26.325 20.365 11.999 1.00 78.56 107 VAL A N 1
ATOM 845 C CA . VAL A 1 107 ? -27.563 19.585 11.791 1.00 78.56 107 VAL A CA 1
ATOM 846 C C . VAL A 1 107 ? -28.537 19.759 12.961 1.00 78.56 107 VAL A C 1
ATOM 848 O O . VAL A 1 107 ? -29.738 19.574 12.792 1.00 78.56 107 VAL A O 1
ATOM 851 N N . THR A 1 108 ? -28.022 20.104 14.144 1.00 73.56 108 THR A N 1
ATOM 852 C CA . THR A 1 108 ? -28.818 20.241 15.377 1.00 73.56 108 THR A CA 1
ATOM 853 C C . THR A 1 108 ? -29.276 21.687 15.639 1.00 73.56 108 THR A C 1
ATOM 855 O O . THR A 1 108 ? -30.129 21.906 16.496 1.00 73.56 108 THR A O 1
ATOM 858 N N . LYS A 1 109 ? -28.728 22.668 14.911 1.00 49.25 109 LYS A N 1
ATOM 859 C CA . LYS A 1 109 ? -29.262 24.035 14.780 1.00 49.25 109 LYS A CA 1
ATOM 860 C C . LYS A 1 109 ? -30.084 24.158 13.506 1.00 49.25 109 LYS A C 1
ATOM 862 O O . LYS A 1 109 ? -31.090 24.896 13.558 1.00 49.25 109 LYS A O 1
#

Radius of gyration: 29.04 Å; Cα contacts (8 Å, |Δi|>4): 30; chains: 1; bounding box: 51×37×80 Å

Solvent-accessible surface area (backbone atoms only — not comparable to full-atom values): 6640 Å² total; per-residue (Å²): 143,65,68,70,71,55,52,54,60,54,50,53,52,53,51,53,49,52,53,50,50,53,53,55,63,68,69,52,74,78,85,65,68,89,69,70,72,60,88,59,58,61,53,56,54,50,56,49,31,51,54,32,43,53,50,43,70,77,56,61,64,90,46,72,67,51,43,52,54,47,25,68,76,35,81,24,65,40,56,33,64,68,65,57,91,73,58,84,79,64,93,78,67,71,59,64,63,62,56,51,53,55,52,51,53,65,74,76,105

pLDDT: mean 75.8, std 12.53, range [49.25, 93.44]

Sequence (109 aa):
MRFINILRPVRVLIVAFICTILFVTNSLPALADTYRSQPTEGEAQLKETYRNSERTLQNPPKDLKEAAKRSNEGLNEVQGDADIDKMEYSEKGVAIKDKIEKALEKVTK

Foldseek 3Di:
DPPVVVVVVVVVVVVVVVVVVVVVVVVDDPPPVVDDDPPCPVVVQVVQLVVQ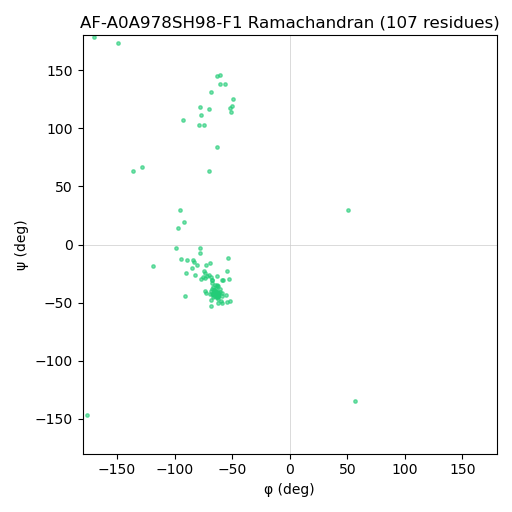VVVCVVPPQPDPVSQVVCQVQDVGSRNRPPCVVVDDDDPPPPPVVVVVVVVVVVVVD